Protein AF-A0A963WQP1-F1 (afdb_monomer_lite)

Foldseek 3Di:
DDVLVVLVVVLVVVLVVQVVVLDADPVSDTPNVVCVLVVCCSVVVDDPVNVLVCCCVPVCVVPPVCVVVVPD

Structure (mmCIF, N/CA/C/O backbone):
data_AF-A0A963WQP1-F1
#
_entry.id   AF-A0A963WQP1-F1
#
loop_
_atom_site.group_PDB
_atom_site.id
_atom_site.type_symbol
_atom_site.label_atom_id
_atom_site.label_alt_id
_atom_site.label_comp_id
_atom_site.label_asym_id
_atom_site.label_entity_id
_atom_site.label_seq_id
_atom_site.pdbx_PDB_ins_code
_atom_site.Cartn_x
_atom_site.Cartn_y
_atom_site.Cartn_z
_atom_site.occupancy
_atom_site.B_iso_or_equiv
_atom_site.auth_seq_id
_atom_site.auth_comp_id
_atom_site.auth_asym_id
_atom_site.auth_atom_id
_atom_site.pdbx_PDB_model_num
ATOM 1 N N . ARG A 1 1 ? -15.175 -16.701 -6.179 1.00 66.38 1 ARG A N 1
ATOM 2 C CA . ARG A 1 1 ? -14.803 -15.299 -5.856 1.00 66.38 1 ARG A CA 1
ATOM 3 C C . ARG A 1 1 ? -13.316 -15.130 -6.117 1.00 66.38 1 ARG A C 1
ATOM 5 O O . ARG A 1 1 ? -12.577 -16.049 -5.786 1.00 66.38 1 ARG A O 1
ATOM 12 N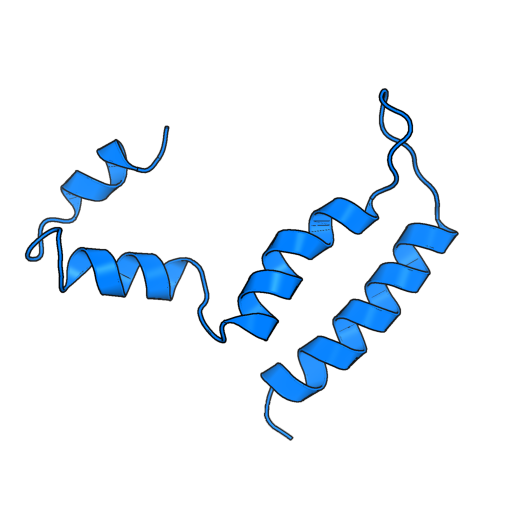 N . LYS A 1 2 ? -12.874 -14.024 -6.729 1.00 89.88 2 LYS A N 1
ATOM 13 C CA . LYS A 1 2 ? -11.435 -13.723 -6.814 1.00 89.88 2 LYS A CA 1
ATOM 14 C C . LYS A 1 2 ? -10.974 -13.157 -5.470 1.00 89.88 2 LYS A C 1
ATOM 16 O O . LYS A 1 2 ? -11.771 -12.544 -4.762 1.00 89.88 2 LYS A O 1
ATOM 21 N N . LEU A 1 3 ? -9.695 -13.324 -5.137 1.00 90.62 3 LEU A N 1
ATOM 22 C CA . LEU A 1 3 ? -9.120 -12.802 -3.890 1.00 90.62 3 LEU A CA 1
ATOM 23 C C . LEU A 1 3 ? -9.392 -11.300 -3.712 1.00 90.62 3 LEU A C 1
ATOM 25 O O . LEU A 1 3 ? -9.737 -10.862 -2.624 1.00 90.62 3 LEU A O 1
ATOM 29 N N . ARG A 1 4 ? -9.323 -10.527 -4.801 1.00 90.25 4 ARG A N 1
ATOM 30 C CA . ARG A 1 4 ? -9.585 -9.082 -4.788 1.00 90.25 4 ARG A CA 1
ATOM 31 C C . ARG A 1 4 ? -11.006 -8.722 -4.345 1.00 90.25 4 ARG A C 1
ATOM 33 O O . ARG A 1 4 ? -11.196 -7.701 -3.696 1.00 90.25 4 ARG A O 1
ATOM 40 N N . ASP A 1 5 ? -11.994 -9.550 -4.676 1.00 89.94 5 ASP A N 1
ATOM 41 C CA . ASP A 1 5 ? -13.382 -9.298 -4.276 1.00 89.94 5 ASP A CA 1
ATOM 42 C C . ASP A 1 5 ? -13.576 -9.575 -2.782 1.00 89.94 5 ASP A C 1
ATOM 44 O O . ASP A 1 5 ? -14.278 -8.832 -2.108 1.00 89.94 5 ASP A O 1
ATOM 48 N N . LEU A 1 6 ? -12.892 -10.595 -2.252 1.00 95.38 6 LEU A N 1
ATOM 49 C CA . LEU A 1 6 ? -12.845 -10.864 -0.813 1.00 95.38 6 LEU A CA 1
ATOM 50 C C . LEU A 1 6 ? -12.079 -9.776 -0.049 1.00 95.38 6 LEU A C 1
ATOM 52 O O . LEU A 1 6 ? -12.494 -9.384 1.035 1.00 95.38 6 LEU A O 1
ATOM 56 N N . ALA A 1 7 ? -10.991 -9.262 -0.623 1.00 95.00 7 ALA A N 1
ATOM 57 C CA . ALA A 1 7 ? -10.165 -8.243 0.010 1.00 95.00 7 ALA A CA 1
ATOM 58 C C . ALA A 1 7 ? -10.948 -6.956 0.318 1.00 95.00 7 ALA A C 1
ATOM 60 O O . ALA A 1 7 ? -10.740 -6.382 1.380 1.00 95.00 7 ALA A O 1
ATOM 61 N N . ARG A 1 8 ? -11.893 -6.544 -0.546 1.00 94.06 8 ARG A N 1
ATOM 62 C CA . ARG A 1 8 ? -12.766 -5.381 -0.278 1.00 94.06 8 ARG A CA 1
ATOM 63 C C . ARG A 1 8 ? -13.568 -5.547 1.011 1.00 94.06 8 ARG A C 1
ATOM 65 O O . ARG A 1 8 ? -13.584 -4.653 1.844 1.00 94.06 8 ARG A O 1
ATOM 72 N N . GLU A 1 9 ? -14.202 -6.704 1.181 1.00 95.94 9 GLU A N 1
ATOM 73 C CA . GLU A 1 9 ? -15.009 -6.994 2.372 1.00 95.94 9 GLU A CA 1
ATOM 74 C C . GLU A 1 9 ? -14.138 -7.113 3.630 1.00 95.94 9 GLU A C 1
ATOM 76 O O . GLU A 1 9 ? -14.494 -6.602 4.688 1.00 95.94 9 GLU A O 1
ATOM 81 N N . VAL A 1 10 ? -12.968 -7.746 3.518 1.00 96.88 10 VAL A N 1
ATOM 82 C CA . VAL A 1 10 ? -12.040 -7.907 4.649 1.00 96.88 10 VAL A CA 1
ATOM 83 C C . VAL A 1 10 ? -11.455 -6.566 5.101 1.00 96.88 10 VAL A C 1
ATOM 85 O O . VAL A 1 10 ? -11.316 -6.343 6.307 1.00 96.88 10 VAL A O 1
ATOM 88 N N . LEU A 1 11 ? -11.125 -5.667 4.167 1.00 96.94 11 LEU A N 1
ATOM 89 C CA . LEU A 1 11 ? -10.619 -4.331 4.494 1.00 96.94 11 LEU A CA 1
ATOM 90 C C . LEU A 1 11 ? -11.677 -3.488 5.202 1.00 96.94 11 LEU A C 1
ATOM 92 O O . LEU A 1 11 ? -11.350 -2.818 6.179 1.00 96.94 11 LEU A O 1
ATOM 96 N N . GLU A 1 12 ? -12.940 -3.589 4.789 1.00 96.38 12 GLU A N 1
ATOM 97 C CA . GLU A 1 12 ? -14.042 -2.896 5.459 1.00 96.38 12 GLU A CA 1
ATOM 98 C C . GLU A 1 12 ? -14.203 -3.362 6.916 1.00 96.38 12 GLU A C 1
ATOM 100 O O . GLU A 1 12 ? -14.216 -2.548 7.840 1.00 96.38 12 GLU A O 1
ATOM 105 N N . ILE A 1 13 ? -14.205 -4.678 7.152 1.00 97.38 13 ILE A N 1
ATOM 106 C CA . ILE A 1 13 ? -14.246 -5.244 8.512 1.00 97.38 13 ILE A CA 1
ATOM 107 C C . ILE A 1 13 ? -13.037 -4.779 9.337 1.00 97.38 13 ILE A C 1
ATOM 109 O O . ILE A 1 13 ? -13.171 -4.400 10.503 1.00 97.38 13 ILE A O 1
ATOM 113 N N . SER A 1 14 ? -11.846 -4.787 8.736 1.00 97.25 14 SER A N 1
ATOM 114 C CA . SER A 1 14 ? -10.614 -4.361 9.406 1.00 97.25 14 SER A CA 1
ATOM 115 C C . SER A 1 14 ? -10.671 -2.884 9.798 1.00 97.25 14 SER A C 1
ATOM 117 O O . SER A 1 14 ? -10.287 -2.539 10.916 1.00 97.25 14 SER A O 1
ATOM 119 N N . ARG A 1 15 ? -11.205 -2.017 8.926 1.00 96.81 15 ARG A N 1
ATOM 120 C CA . ARG A 1 15 ? -11.377 -0.585 9.197 1.00 96.81 15 ARG A CA 1
ATOM 121 C C . ARG A 1 15 ? -12.295 -0.352 10.384 1.00 96.81 15 ARG A C 1
ATOM 123 O O . ARG A 1 15 ? -11.932 0.400 11.283 1.00 96.81 15 ARG A O 1
ATOM 130 N N . GLN A 1 16 ? -13.437 -1.034 10.427 1.00 97.12 16 GLN A N 1
ATOM 131 C CA . GLN A 1 16 ? -14.367 -0.948 11.555 1.00 97.12 16 GLN A CA 1
ATOM 132 C C . GLN A 1 16 ? -13.703 -1.402 12.862 1.00 97.12 16 GLN A C 1
ATOM 134 O O . GLN A 1 16 ? -13.828 -0.737 13.891 1.00 97.12 16 GLN A O 1
ATOM 139 N N . GLY A 1 17 ? -12.927 -2.490 12.817 1.00 97.19 17 GLY A N 1
ATOM 140 C CA . GLY A 1 17 ? -12.178 -2.984 13.972 1.00 97.19 17 GLY A CA 1
ATOM 141 C C . GLY A 1 17 ? -11.118 -2.001 14.481 1.00 97.19 17 GLY A C 1
ATOM 142 O O . GLY A 1 17 ? -11.014 -1.788 15.688 1.00 97.19 17 GLY A O 1
ATOM 143 N N . LEU A 1 18 ? -10.344 -1.380 13.587 1.00 95.88 18 LEU A N 1
ATOM 144 C CA . LEU A 1 18 ? -9.340 -0.372 13.952 1.00 95.88 18 LEU A CA 1
ATOM 145 C C . LEU A 1 18 ? -9.991 0.919 14.466 1.00 95.88 18 LEU A C 1
ATOM 147 O O . LEU A 1 18 ? -9.603 1.417 15.519 1.00 95.88 18 LEU A O 1
ATOM 151 N N . ALA A 1 19 ? -11.040 1.406 13.799 1.00 95.12 19 ALA A N 1
ATOM 152 C CA . ALA A 1 19 ? -11.800 2.567 14.255 1.00 95.12 19 ALA A CA 1
ATOM 153 C C . ALA A 1 19 ? -12.384 2.348 15.660 1.00 95.12 19 ALA A C 1
ATOM 155 O O . ALA A 1 19 ? -12.309 3.239 16.500 1.00 95.12 19 ALA A O 1
ATOM 156 N N . SER A 1 20 ? -12.896 1.144 15.945 1.00 96.62 20 SER A N 1
ATOM 157 C CA . SER A 1 20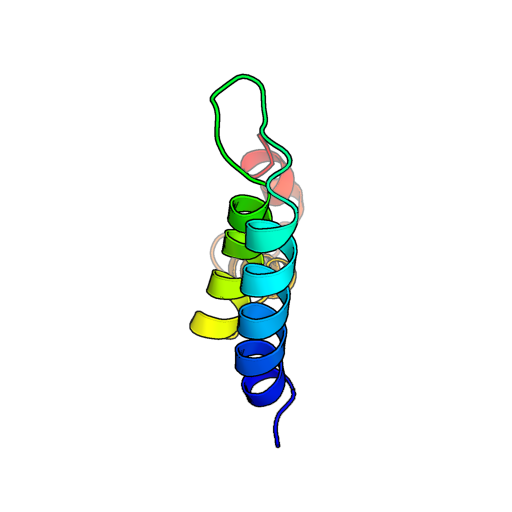 ? -13.401 0.784 17.273 1.00 96.62 20 SER A CA 1
ATOM 158 C C . SER A 1 20 ? -12.305 0.699 18.338 1.00 96.62 20 SER A C 1
ATOM 160 O O . SER A 1 20 ? -12.606 0.894 19.515 1.00 96.62 20 SER A O 1
ATOM 162 N N . ARG A 1 21 ? -11.060 0.372 17.967 1.00 95.38 21 ARG A N 1
ATOM 163 C CA . ARG A 1 21 ? -9.922 0.380 18.902 1.00 95.38 21 ARG A CA 1
ATOM 164 C C . ARG A 1 21 ? -9.492 1.797 19.256 1.00 95.38 21 ARG A C 1
ATOM 166 O O . ARG A 1 21 ? -9.061 2.006 20.387 1.00 95.38 21 ARG A O 1
ATOM 173 N N . ALA A 1 22 ? -9.613 2.724 18.305 1.00 93.12 22 ALA A N 1
ATOM 174 C CA . ALA A 1 22 ? -9.354 4.148 18.481 1.00 93.12 22 ALA A CA 1
ATOM 175 C C . ALA A 1 22 ? -8.000 4.446 19.156 1.00 93.12 22 ALA A C 1
ATOM 177 O O . ALA A 1 22 ? -7.932 5.305 20.038 1.00 93.12 22 ALA A O 1
ATOM 178 N N . ARG A 1 23 ? -6.913 3.744 18.784 1.00 93.12 23 ARG A N 1
ATOM 179 C CA . ARG A 1 23 ? -5.594 4.105 19.321 1.00 93.12 23 ARG A CA 1
ATOM 180 C C . ARG A 1 23 ? -5.035 5.231 18.483 1.00 93.12 23 ARG A C 1
ATOM 182 O O . ARG A 1 23 ? -4.735 5.069 17.304 1.00 93.12 23 ARG A O 1
ATOM 189 N N . LEU A 1 24 ? -4.919 6.379 19.126 1.00 94.06 24 LEU A N 1
ATOM 190 C CA . LEU A 1 24 ? -4.537 7.600 18.452 1.00 94.06 24 LEU A CA 1
ATOM 191 C C . LEU A 1 24 ? -3.019 7.757 18.445 1.00 94.06 24 LEU A C 1
ATOM 193 O O . LEU A 1 24 ? -2.338 7.429 19.422 1.00 94.06 24 LEU A O 1
ATOM 197 N N . ASN A 1 25 ? -2.496 8.276 17.341 1.00 89.81 25 ASN A N 1
ATOM 198 C CA . ASN A 1 25 ? -1.147 8.819 17.289 1.00 89.81 25 ASN A CA 1
ATOM 199 C C . ASN A 1 25 ? -1.096 10.198 17.992 1.00 89.81 25 ASN A C 1
ATOM 201 O O . ASN A 1 25 ? -2.107 10.726 18.458 1.00 89.81 25 ASN A O 1
ATOM 205 N N . THR A 1 26 ? 0.088 10.812 18.046 1.00 90.62 26 THR A N 1
ATOM 206 C CA . THR A 1 26 ? 0.292 12.145 18.649 1.00 90.62 26 THR A CA 1
ATOM 207 C C . THR A 1 26 ? -0.532 13.256 17.981 1.00 90.62 26 THR A C 1
ATOM 209 O O . THR A 1 26 ? -0.806 14.272 18.613 1.00 90.62 26 THR A O 1
ATOM 212 N N . SER A 1 27 ? -0.944 13.064 16.726 1.00 90.88 27 SER A N 1
ATOM 213 C CA . SER A 1 27 ? -1.753 14.008 15.946 1.00 90.88 27 SER A CA 1
ATOM 214 C C . SER A 1 27 ? -3.265 13.815 16.129 1.00 90.88 27 SER A C 1
ATOM 216 O O . SER A 1 27 ? -4.038 14.640 15.653 1.00 90.88 27 SER A O 1
ATOM 218 N N . GLY A 1 28 ? -3.696 12.766 16.840 1.00 89.00 28 GLY A N 1
ATOM 219 C CA . GLY A 1 28 ? -5.109 12.450 17.059 1.00 89.00 28 GLY A CA 1
ATOM 220 C C . GLY A 1 28 ? -5.739 11.530 16.007 1.00 89.00 28 GLY A C 1
ATOM 221 O O . GLY A 1 28 ? -6.937 11.264 16.099 1.00 89.00 28 GLY A O 1
ATOM 222 N N . ASP A 1 29 ? -4.966 11.004 15.053 1.00 90.31 29 ASP A N 1
ATOM 223 C CA . ASP A 1 29 ? -5.469 10.059 14.049 1.00 90.31 29 ASP A CA 1
ATOM 224 C C . ASP A 1 29 ? -5.446 8.628 14.587 1.00 90.31 29 ASP A C 1
ATOM 226 O O . ASP A 1 29 ? -4.492 8.223 15.256 1.00 90.31 29 ASP A O 1
ATOM 230 N N . ASN A 1 30 ? -6.472 7.840 14.261 1.00 92.62 30 ASN A N 1
ATOM 231 C CA . ASN A 1 30 ? -6.497 6.411 14.575 1.00 92.62 30 ASN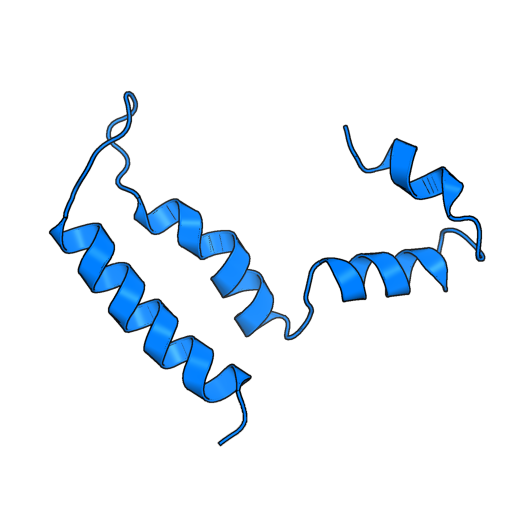 A CA 1
ATOM 232 C C . ASN A 1 30 ? -5.744 5.574 13.522 1.00 92.62 30 ASN A C 1
ATOM 234 O O . ASN A 1 30 ? -5.326 6.061 12.473 1.00 92.62 30 ASN A O 1
ATOM 238 N N . GLU A 1 31 ? -5.614 4.272 13.773 1.00 92.06 31 GLU A N 1
ATOM 239 C CA . GLU A 1 31 ? -4.813 3.374 12.932 1.00 92.06 31 GLU A CA 1
ATOM 240 C C . GLU A 1 31 ? -5.425 3.055 11.553 1.00 92.06 31 GLU A C 1
ATOM 242 O O . GLU A 1 31 ? -4.815 2.330 10.767 1.00 92.06 31 GLU A O 1
ATOM 247 N N . THR A 1 32 ? -6.626 3.549 11.227 1.00 93.81 32 THR A N 1
ATOM 248 C CA . THR A 1 32 ? -7.291 3.199 9.958 1.00 93.81 32 THR A CA 1
ATOM 249 C C . THR A 1 32 ? -6.529 3.681 8.724 1.00 93.81 32 THR A C 1
ATOM 251 O O . THR A 1 32 ? -6.649 3.048 7.675 1.00 93.81 32 THR A O 1
ATOM 254 N N . GLY A 1 33 ? -5.695 4.720 8.853 1.00 91.56 33 GLY A N 1
ATOM 255 C CA . GLY A 1 33 ? -4.841 5.216 7.769 1.00 91.56 33 GLY A C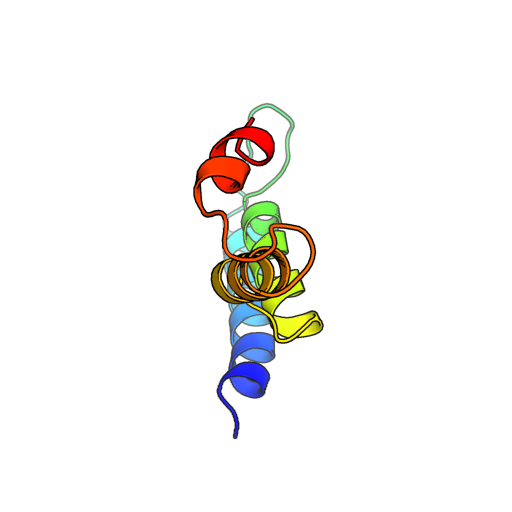A 1
ATOM 256 C C . GLY A 1 33 ? -3.839 4.177 7.250 1.00 91.56 33 GLY A C 1
ATOM 257 O O . GLY A 1 33 ? -3.505 4.172 6.072 1.00 91.56 33 GLY A O 1
ATOM 258 N N . PHE A 1 34 ? -3.430 3.197 8.068 1.00 92.38 34 PHE A N 1
ATOM 259 C CA . PHE A 1 34 ? -2.543 2.121 7.600 1.00 92.38 34 PHE A CA 1
ATOM 260 C C . PHE A 1 34 ? -3.184 1.217 6.536 1.00 92.38 34 PHE A C 1
ATOM 262 O O . PHE A 1 34 ? -2.475 0.468 5.861 1.00 92.38 34 PHE A O 1
ATOM 269 N N . LEU A 1 35 ? -4.512 1.259 6.386 1.00 95.88 35 LEU A N 1
ATOM 270 C CA . LEU A 1 35 ? -5.221 0.484 5.372 1.00 95.88 35 LEU A CA 1
ATOM 271 C C . LEU A 1 35 ? -5.199 1.143 3.987 1.00 95.88 35 LEU A C 1
ATOM 273 O O . LEU A 1 35 ? -5.427 0.431 3.013 1.00 95.88 35 LEU A O 1
ATOM 277 N N . GLU A 1 36 ? -4.864 2.433 3.871 1.00 94.06 36 GLU A N 1
ATOM 278 C CA . GLU A 1 36 ? -4.933 3.180 2.603 1.00 94.06 36 GLU A CA 1
ATOM 279 C C . GLU A 1 36 ? -4.114 2.519 1.487 1.00 94.06 36 GLU A C 1
ATOM 281 O O . GLU A 1 36 ? -4.617 2.287 0.388 1.00 94.06 36 GLU A O 1
ATOM 286 N N . THR A 1 37 ? -2.885 2.090 1.787 1.00 92.94 37 THR A N 1
ATOM 287 C CA . THR A 1 37 ? -2.041 1.361 0.826 1.00 92.94 37 THR A CA 1
ATOM 288 C C . THR A 1 37 ? -2.713 0.078 0.327 1.00 92.94 37 THR A C 1
ATOM 290 O O . THR A 1 37 ? -2.587 -0.293 -0.841 1.00 92.94 37 THR A O 1
ATOM 293 N N . LEU A 1 38 ? -3.435 -0.631 1.199 1.00 94.94 38 LEU A N 1
ATOM 294 C CA . LEU A 1 38 ? -4.150 -1.849 0.821 1.00 94.94 38 LEU A CA 1
ATOM 295 C C . LEU A 1 38 ? -5.403 -1.526 -0.002 1.00 94.94 38 LEU A C 1
ATOM 297 O O . LEU A 1 38 ? -5.695 -2.252 -0.957 1.00 94.94 38 LEU A O 1
ATOM 301 N N . ASP A 1 39 ? -6.102 -0.431 0.307 1.00 94.69 39 ASP A N 1
ATOM 302 C CA . ASP A 1 39 ? -7.233 0.053 -0.488 1.00 94.69 39 ASP A CA 1
ATOM 303 C C . ASP A 1 39 ? -6.799 0.380 -1.918 1.00 94.69 39 ASP A C 1
ATOM 305 O O . ASP A 1 39 ? -7.441 -0.058 -2.876 1.00 94.69 39 ASP A O 1
ATOM 309 N N . GLU A 1 40 ? -5.666 1.064 -2.091 1.00 94.69 40 GLU A N 1
ATOM 310 C CA . GLU A 1 40 ? -5.106 1.352 -3.412 1.00 94.69 40 GLU A CA 1
ATOM 311 C C . GLU A 1 40 ? -4.780 0.081 -4.198 1.00 94.69 40 GLU A C 1
ATOM 313 O O . GLU A 1 40 ? -5.037 0.001 -5.405 1.00 94.69 40 GLU A O 1
ATOM 318 N N . ILE A 1 41 ? -4.205 -0.928 -3.539 1.00 95.50 41 ILE A N 1
ATOM 319 C CA . ILE A 1 41 ? -3.890 -2.215 -4.169 1.00 95.50 41 ILE A CA 1
ATOM 320 C C . ILE A 1 41 ? -5.177 -2.897 -4.635 1.00 95.50 41 ILE A C 1
ATOM 322 O O . ILE A 1 41 ? -5.241 -3.413 -5.754 1.00 95.50 41 ILE A O 1
ATOM 326 N N . VAL A 1 42 ? -6.225 -2.887 -3.813 1.00 95.38 42 VAL A N 1
ATOM 327 C CA . VAL A 1 42 ? -7.512 -3.503 -4.152 1.00 95.38 42 VAL A CA 1
ATOM 328 C C . VAL A 1 42 ? -8.242 -2.724 -5.251 1.00 95.38 42 VAL A C 1
ATOM 330 O O . VAL A 1 42 ? -8.829 -3.343 -6.145 1.00 95.38 42 VAL A O 1
ATOM 333 N N . ALA A 1 43 ? -8.173 -1.392 -5.232 1.00 93.81 43 ALA A N 1
ATOM 334 C CA . ALA A 1 43 ? -8.766 -0.521 -6.242 1.00 93.81 43 ALA A CA 1
ATOM 335 C C . ALA A 1 43 ? -8.061 -0.665 -7.599 1.00 93.81 43 ALA A C 1
ATOM 337 O O . ALA A 1 43 ? -8.703 -0.977 -8.604 1.00 93.81 43 ALA A O 1
ATOM 338 N N . SER A 1 44 ? -6.734 -0.517 -7.623 1.00 94.19 44 SER A N 1
ATOM 339 C CA . SER A 1 44 ? -5.924 -0.615 -8.845 1.00 94.19 44 SER A CA 1
ATOM 340 C C . SER A 1 44 ? -5.771 -2.052 -9.351 1.00 94.19 44 SER A C 1
ATOM 342 O O . SER A 1 44 ? -5.571 -2.283 -10.541 1.00 94.19 44 SER A O 1
ATOM 344 N N . GLY A 1 45 ? -5.866 -3.044 -8.461 1.00 94.44 45 GLY A N 1
ATOM 345 C CA . GLY A 1 45 ? -5.519 -4.432 -8.761 1.00 94.44 45 GLY A CA 1
ATOM 346 C C . GLY A 1 45 ? -4.023 -4.666 -8.979 1.00 94.44 45 GLY A C 1
ATOM 347 O O . GLY A 1 45 ? -3.674 -5.745 -9.455 1.00 94.44 45 GLY A O 1
ATOM 348 N N . LYS A 1 46 ? -3.164 -3.688 -8.657 1.00 94.75 46 LYS A N 1
ATOM 349 C CA . LYS A 1 46 ? -1.708 -3.782 -8.793 1.00 94.75 46 LYS A CA 1
ATOM 350 C C . LYS A 1 46 ? -1.024 -3.661 -7.438 1.00 94.75 46 LYS A C 1
ATOM 352 O O . LYS A 1 46 ? -1.198 -2.665 -6.738 1.00 94.75 46 LYS A O 1
ATOM 357 N N . VAL A 1 47 ? -0.202 -4.651 -7.101 1.00 94.81 47 VAL A N 1
ATOM 358 C CA . VAL A 1 47 ? 0.676 -4.593 -5.921 1.00 94.81 47 VAL A CA 1
ATOM 359 C C . VAL A 1 47 ? 1.933 -3.758 -6.209 1.00 94.81 47 VAL A C 1
ATOM 361 O O . VAL A 1 47 ? 2.311 -3.626 -7.376 1.00 94.81 47 VAL A O 1
ATOM 364 N N . PRO A 1 48 ? 2.637 -3.240 -5.183 1.00 92.19 48 PRO A N 1
ATOM 365 C CA . PRO A 1 48 ? 3.868 -2.466 -5.376 1.00 92.19 48 PRO A CA 1
ATOM 366 C C . PRO A 1 48 ? 4.917 -3.187 -6.230 1.00 92.19 48 PRO A C 1
ATOM 368 O O . PRO A 1 48 ? 5.489 -2.589 -7.135 1.00 92.19 48 PRO A O 1
ATOM 371 N N . ALA A 1 49 ? 5.086 -4.498 -6.035 1.00 93.19 49 ALA A N 1
ATOM 372 C CA . ALA A 1 49 ? 6.001 -5.304 -6.843 1.00 93.19 49 ALA A CA 1
ATOM 373 C C . ALA A 1 49 ? 5.635 -5.312 -8.340 1.00 93.19 49 ALA A C 1
ATOM 375 O O . ALA A 1 49 ? 6.516 -5.294 -9.189 1.00 93.19 49 ALA A O 1
ATOM 376 N N . GLN A 1 50 ? 4.343 -5.295 -8.685 1.00 95.38 50 GLN A N 1
ATOM 377 C CA . GLN A 1 50 ? 3.905 -5.215 -10.082 1.00 95.38 50 GLN A CA 1
ATOM 378 C C . GLN A 1 50 ? 4.168 -3.829 -10.668 1.00 95.38 50 GLN A C 1
ATOM 380 O O . GLN A 1 50 ? 4.612 -3.744 -11.804 1.00 95.38 50 GLN A O 1
ATOM 385 N N . ARG A 1 51 ? 3.978 -2.759 -9.883 1.00 93.75 51 ARG A N 1
ATOM 386 C CA . ARG A 1 51 ? 4.357 -1.398 -10.300 1.00 93.75 51 ARG A CA 1
ATOM 387 C C . ARG A 1 51 ? 5.864 -1.310 -10.572 1.00 93.75 51 ARG A C 1
ATOM 389 O O . ARG A 1 51 ? 6.269 -0.738 -11.573 1.00 93.75 51 ARG A O 1
ATOM 396 N N . MET A 1 52 ? 6.686 -1.940 -9.731 1.00 93.00 52 MET A N 1
ATOM 397 C CA . MET A 1 52 ? 8.134 -2.032 -9.954 1.00 93.00 52 MET A CA 1
ATOM 398 C C . MET A 1 52 ? 8.487 -2.843 -11.204 1.00 93.00 52 MET A C 1
ATOM 400 O O . MET A 1 52 ? 9.377 -2.448 -11.947 1.00 93.00 52 MET A O 1
ATOM 404 N N . LEU A 1 53 ? 7.787 -3.949 -11.470 1.00 95.38 53 LEU A N 1
ATOM 405 C CA . LEU A 1 53 ? 7.984 -4.723 -12.699 1.00 95.38 53 LEU A CA 1
ATOM 406 C C . LEU A 1 53 ? 7.579 -3.940 -13.954 1.00 95.38 53 LEU A C 1
ATOM 408 O O . LEU A 1 53 ? 8.237 -4.082 -14.982 1.00 95.38 53 LEU A O 1
ATOM 412 N N . ASP A 1 54 ? 6.528 -3.120 -13.881 1.00 95.56 54 ASP A N 1
ATOM 413 C CA . ASP A 1 54 ? 6.132 -2.238 -14.984 1.00 95.56 54 ASP A CA 1
ATOM 414 C C . ASP A 1 54 ? 7.236 -1.211 -15.285 1.00 95.56 54 ASP A C 1
ATOM 416 O O . ASP A 1 54 ? 7.595 -1.025 -16.444 1.00 95.56 54 ASP A O 1
ATOM 420 N N . LEU A 1 55 ? 7.817 -0.592 -14.248 1.00 94.56 55 LEU A N 1
ATOM 421 C CA . LEU A 1 55 ? 8.944 0.339 -14.391 1.00 94.56 55 LEU A CA 1
ATOM 422 C C . LEU A 1 55 ? 10.191 -0.363 -14.938 1.00 94.56 55 LEU A C 1
ATOM 424 O O . LEU A 1 55 ? 10.819 0.135 -15.868 1.00 94.56 55 LEU A O 1
ATOM 428 N N . T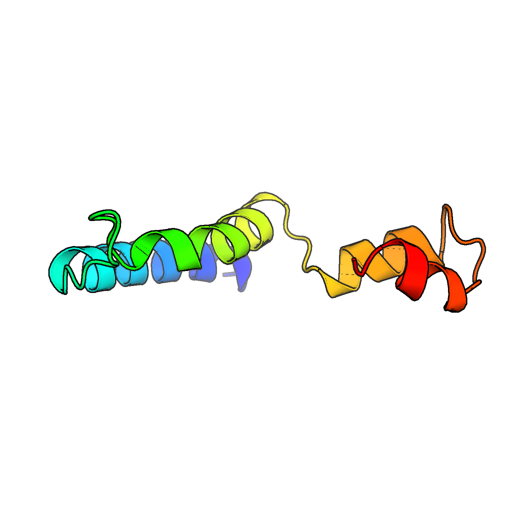YR A 1 56 ? 10.506 -1.548 -14.411 1.00 95.50 56 TYR A N 1
ATOM 429 C CA . TYR A 1 56 ? 11.647 -2.349 -14.842 1.00 95.50 56 TYR A CA 1
ATOM 430 C C . TYR A 1 56 ? 11.579 -2.696 -16.334 1.00 95.50 56 TYR A C 1
ATOM 432 O O . TYR A 1 56 ? 12.550 -2.491 -17.058 1.00 95.50 56 TYR A O 1
ATOM 440 N N . HIS A 1 57 ? 10.433 -3.194 -16.806 1.00 96.50 57 HIS A N 1
ATOM 441 C CA . HIS A 1 57 ? 10.242 -3.534 -18.220 1.00 96.50 57 HIS A CA 1
ATOM 442 C C . HIS A 1 57 ? 9.959 -2.317 -19.119 1.00 96.50 57 HIS A C 1
ATOM 444 O O . HIS A 1 57 ? 9.990 -2.458 -20.340 1.00 96.50 57 HIS A O 1
ATOM 450 N N . GLY A 1 58 ? 9.653 -1.159 -18.533 1.00 95.69 58 GLY A N 1
ATOM 451 C CA . GLY A 1 58 ? 9.356 0.092 -19.223 1.00 95.69 58 GLY A CA 1
ATOM 452 C C . GLY A 1 58 ? 10.487 1.102 -19.069 1.00 95.69 58 GLY A C 1
ATOM 453 O O . GLY A 1 58 ? 11.552 0.942 -19.662 1.00 95.69 58 GLY A O 1
ATOM 454 N N . ASP A 1 59 ? 10.240 2.141 -18.274 1.00 94.69 59 ASP A N 1
ATOM 455 C CA . ASP A 1 59 ? 11.086 3.336 -18.145 1.00 94.69 59 ASP A CA 1
ATOM 456 C C . ASP A 1 59 ? 12.537 3.043 -17.744 1.00 94.69 59 ASP A C 1
ATOM 458 O O . ASP A 1 59 ? 13.450 3.769 -18.137 1.00 94.69 59 ASP A O 1
ATOM 462 N N . TRP A 1 60 ? 12.772 1.977 -16.980 1.00 94.94 60 TRP A N 1
ATOM 463 C CA . TRP A 1 60 ? 14.121 1.585 -16.578 1.00 94.94 60 TRP A CA 1
ATOM 464 C C . TRP A 1 60 ? 14.848 0.775 -17.655 1.00 94.94 60 TRP A C 1
ATOM 466 O O . TRP A 1 60 ? 16.054 0.574 -17.552 1.00 94.94 60 TRP A O 1
ATOM 476 N N . GLY A 1 61 ? 14.151 0.286 -18.684 1.00 95.31 61 GLY A N 1
ATOM 477 C CA . GLY A 1 61 ? 14.762 -0.446 -19.795 1.00 95.31 61 GLY A CA 1
ATOM 478 C C . GLY A 1 61 ? 15.527 -1.704 -19.368 1.00 95.31 61 GLY A C 1
ATOM 479 O O . GLY A 1 61 ? 16.537 -2.046 -19.978 1.00 95.31 61 GLY A O 1
ATOM 480 N N . GLY A 1 62 ? 15.083 -2.377 -18.305 1.00 95.19 62 GLY A N 1
ATOM 481 C CA . GLY A 1 62 ? 15.753 -3.544 -17.730 1.00 95.19 62 GLY A CA 1
ATOM 482 C C . GLY A 1 62 ? 16.891 -3.222 -16.752 1.00 95.19 62 GLY A C 1
ATOM 483 O O . GLY A 1 62 ? 17.557 -4.145 -16.276 1.00 95.19 62 GLY A O 1
ATOM 484 N N . ASP A 1 63 ? 17.114 -1.949 -16.417 1.00 94.81 63 ASP A N 1
ATOM 485 C CA . ASP A 1 63 ? 18.109 -1.526 -15.432 1.00 94.81 63 ASP A CA 1
ATOM 486 C C . ASP A 1 63 ? 17.523 -1.493 -14.013 1.00 94.81 63 ASP A C 1
ATOM 488 O O . ASP A 1 63 ? 16.822 -0.565 -13.611 1.00 94.81 63 ASP A O 1
ATOM 492 N N . ILE A 1 64 ? 17.836 -2.513 -13.212 1.00 92.50 64 ILE A N 1
ATOM 493 C CA . ILE A 1 64 ? 17.365 -2.599 -11.823 1.00 92.50 64 ILE A CA 1
ATOM 494 C C . ILE A 1 64 ? 17.988 -1.530 -10.916 1.00 92.50 64 ILE A C 1
ATOM 496 O O . ILE A 1 64 ? 17.423 -1.227 -9.868 1.00 92.50 64 ILE A O 1
ATOM 500 N N . THR A 1 65 ? 19.127 -0.936 -11.289 1.00 93.88 65 THR A N 1
ATOM 501 C CA . THR A 1 65 ? 19.814 0.049 -10.437 1.00 93.88 65 THR A CA 1
ATOM 502 C C . THR A 1 65 ? 18.997 1.330 -10.256 1.00 93.88 65 THR A C 1
ATOM 504 O O . THR A 1 65 ? 19.106 1.992 -9.224 1.00 93.88 65 THR A O 1
ATOM 507 N N . ARG A 1 66 ? 18.069 1.605 -11.179 1.00 91.62 66 ARG A N 1
ATOM 508 C CA . ARG A 1 66 ? 17.094 2.700 -11.097 1.00 91.62 66 ARG A CA 1
ATOM 509 C C . ARG A 1 66 ? 16.189 2.638 -9.867 1.00 91.62 66 ARG A C 1
ATOM 511 O O . ARG A 1 66 ? 15.676 3.667 -9.444 1.00 91.62 66 ARG A O 1
ATOM 518 N N . ILE A 1 67 ? 16.036 1.478 -9.222 1.00 91.12 67 ILE A N 1
ATOM 519 C CA . ILE A 1 67 ? 15.241 1.347 -7.990 1.00 91.12 67 ILE A CA 1
ATOM 520 C C . ILE A 1 67 ? 15.735 2.255 -6.854 1.00 91.12 67 ILE A C 1
ATOM 522 O O . ILE A 1 67 ? 14.935 2.720 -6.038 1.00 91.12 67 ILE A O 1
ATOM 526 N N . TYR A 1 68 ? 17.042 2.534 -6.812 1.00 89.06 68 TYR A N 1
ATOM 527 C CA . TYR A 1 68 ? 17.643 3.400 -5.801 1.00 89.06 68 TYR A CA 1
ATOM 528 C C . TYR A 1 68 ? 17.289 4.876 -6.013 1.00 89.06 68 TYR A C 1
ATOM 530 O O . TYR A 1 68 ? 17.331 5.635 -5.056 1.00 89.06 68 TYR A O 1
ATOM 538 N N . GLU A 1 69 ? 16.880 5.279 -7.219 1.00 85.50 69 GLU A N 1
ATOM 539 C CA . GLU A 1 69 ? 16.387 6.636 -7.502 1.00 85.50 69 GLU A CA 1
ATOM 540 C C . GLU A 1 69 ? 14.944 6.838 -7.001 1.00 85.50 69 GLU A C 1
ATOM 542 O O . GLU A 1 69 ? 14.520 7.966 -6.777 1.00 85.50 69 GLU A O 1
ATOM 547 N N . HIS A 1 70 ? 14.196 5.748 -6.795 1.00 71.50 70 HIS A N 1
ATOM 548 C CA . HIS A 1 70 ? 12.788 5.76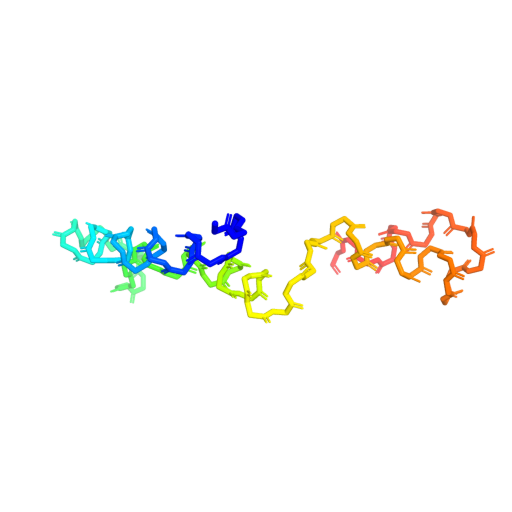4 -6.380 1.00 71.50 70 HIS A CA 1
ATOM 549 C C . HIS A 1 70 ? 12.561 5.429 -4.898 1.00 71.50 70 HIS A C 1
ATOM 551 O O . HIS A 1 70 ? 11.422 5.460 -4.435 1.00 71.50 70 HIS A O 1
ATOM 557 N N . SER A 1 71 ? 13.614 5.061 -4.164 1.00 61.47 71 SER A N 1
ATOM 558 C CA . SER A 1 71 ? 13.516 4.583 -2.775 1.00 61.47 71 SER A CA 1
ATOM 559 C C . SER A 1 71 ? 13.884 5.638 -1.721 1.00 61.47 71 SER A C 1
ATOM 561 O O . SER A 1 71 ? 14.186 5.262 -0.589 1.00 61.47 71 SER A O 1
ATOM 563 N N . PHE A 1 72 ? 13.844 6.932 -2.060 1.00 45.66 72 PHE A N 1
ATOM 564 C CA . PHE A 1 72 ? 14.132 8.035 -1.134 1.00 45.66 72 PHE A CA 1
ATOM 565 C C . PHE A 1 72 ? 13.125 9.175 -1.262 1.00 45.66 72 PHE A C 1
ATOM 567 O O . PHE A 1 72 ? 12.894 9.628 -2.404 1.00 45.66 72 PHE A O 1
#

Radius of gyration: 16.5 Å; chains: 1; bounding box: 35×29×39 Å

pLDDT: mean 92.05, std 8.16, range [45.66, 97.38]

Sequence (72 aa):
RKLRDLAREVLEISRQGLASRARLNTSGDNETGFLETLDEIVASGKVPAQRMLDLYHGDWGGDITRIYEHSF

Secondary structure (DSSP, 8-state):
--HHHHHHHHHHHHHHHHHHH----TTS--GGGGGHHHHHHHHH---HHHHHHHHHHTTTTT-GGGGGGS--